Protein AF-A0A6B3EQ75-F1 (afdb_monomer_lite)

Sequence (72 aa):
MLDATLDVLVSDGAAGITHRKVAARADVPLGSVTYHFASLAELQAAAFARYVALRAEEFAAAFAEVRDRAGL

pLDDT: mean 92.92, std 9.82, range [45.75, 98.44]

Foldseek 3Di:
DLVLQVVQCVVPNPVSRDLVSSCVSVVHDSVVSCVVDVDPVRSPVVSVVVVVVVVVVVVVVVCVPDDDPPPD

Secondary structure (DSSP, 8-state):
-HHHHHHHHHHH-GGG--HHHHHHHTT--HHHHHHH-SSHHHHHHHHHHHHHHHHHHHHHHHHHT---STT-

Structure (mmCIF, N/CA/C/O backbone):
data_AF-A0A6B3EQ75-F1
#
_entry.id   AF-A0A6B3EQ75-F1
#
loop_
_atom_site.group_PDB
_atom_site.id
_atom_site.type_symbol
_atom_site.label_atom_id
_atom_site.label_alt_id
_atom_site.label_comp_id
_atom_site.label_asym_id
_atom_site.label_entity_id
_atom_site.label_seq_id
_atom_site.pdbx_PDB_ins_code
_atom_site.Cartn_x
_atom_site.Cartn_y
_atom_site.Cartn_z
_atom_site.occupancy
_atom_site.B_iso_or_equiv
_atom_site.auth_seq_id
_atom_site.auth_comp_id
_atom_site.auth_asym_id
_atom_site.auth_atom_id
_atom_site.pdbx_PDB_model_num
ATOM 1 N N . MET A 1 1 ? 1.144 -6.726 3.171 1.00 95.44 1 MET A N 1
ATOM 2 C CA . MET A 1 1 ? 0.523 -5.433 3.547 1.00 95.44 1 MET A CA 1
ATOM 3 C C . MET A 1 1 ? 0.544 -4.417 2.417 1.00 95.44 1 MET A C 1
ATOM 5 O O . MET A 1 1 ? -0.524 -3.941 2.086 1.00 95.44 1 MET A O 1
ATOM 9 N N . LEU A 1 2 ? 1.699 -4.088 1.822 1.00 97.94 2 LEU A N 1
ATOM 10 C CA . LEU A 1 2 ? 1.756 -3.096 0.736 1.00 97.94 2 LEU A CA 1
ATOM 11 C C . LEU A 1 2 ? 0.936 -3.515 -0.492 1.00 97.94 2 LEU A C 1
ATOM 13 O O . LEU A 1 2 ? 0.102 -2.741 -0.945 1.00 97.94 2 LEU A O 1
ATOM 17 N N . ASP A 1 3 ? 1.097 -4.757 -0.951 1.00 97.94 3 ASP A N 1
ATOM 18 C CA . ASP A 1 3 ? 0.321 -5.282 -2.086 1.00 97.94 3 ASP A CA 1
ATOM 19 C C . ASP A 1 3 ? -1.180 -5.316 -1.749 1.00 97.94 3 ASP A C 1
ATOM 21 O O . ASP A 1 3 ? -1.991 -4.758 -2.474 1.00 97.94 3 ASP A O 1
ATOM 25 N N . ALA A 1 4 ? -1.541 -5.786 -0.550 1.00 98.25 4 ALA A N 1
ATOM 26 C CA . ALA A 1 4 ? -2.916 -5.721 -0.052 1.00 98.25 4 ALA A CA 1
ATOM 27 C C . ALA A 1 4 ? -3.490 -4.286 0.012 1.00 98.25 4 ALA A C 1
ATOM 29 O O . ALA A 1 4 ? -4.680 -4.091 -0.226 1.00 98.25 4 ALA A O 1
ATOM 30 N N . THR A 1 5 ? -2.674 -3.273 0.326 1.00 98.44 5 THR A N 1
ATOM 31 C CA . THR A 1 5 ? -3.080 -1.858 0.272 1.00 98.44 5 THR A CA 1
ATOM 32 C C . THR A 1 5 ? -3.394 -1.429 -1.157 1.00 98.44 5 THR A C 1
ATOM 34 O O . THR A 1 5 ? -4.400 -0.752 -1.367 1.00 98.44 5 THR A O 1
ATOM 37 N N . LEU A 1 6 ? -2.576 -1.834 -2.133 1.00 98.19 6 LEU A N 1
ATOM 38 C CA . LEU A 1 6 ? -2.835 -1.586 -3.554 1.00 98.19 6 LEU A CA 1
ATOM 39 C C . LEU A 1 6 ? -4.084 -2.339 -4.031 1.00 98.19 6 LEU A C 1
ATOM 41 O O . LEU A 1 6 ? -4.893 -1.776 -4.761 1.00 98.19 6 LEU A O 1
ATOM 45 N N . ASP A 1 7 ? -4.318 -3.559 -3.555 1.00 98.19 7 ASP A N 1
ATOM 46 C CA . ASP A 1 7 ? -5.518 -4.304 -3.930 1.00 98.19 7 ASP A CA 1
ATOM 47 C C . ASP A 1 7 ? -6.794 -3.660 -3.360 1.00 98.19 7 ASP A C 1
ATOM 49 O O . ASP A 1 7 ? -7.853 -3.714 -3.986 1.00 98.19 7 ASP A O 1
ATOM 53 N N . VAL A 1 8 ? -6.729 -3.072 -2.157 1.00 98.25 8 VAL A N 1
ATOM 54 C CA . VAL A 1 8 ? -7.842 -2.291 -1.585 1.00 98.25 8 VAL A CA 1
ATOM 55 C C . VAL A 1 8 ? -8.008 -0.972 -2.335 1.00 98.25 8 VAL A C 1
ATOM 57 O O . VAL A 1 8 ? -9.134 -0.552 -2.573 1.00 98.25 8 VAL A O 1
ATOM 60 N N . LEU A 1 9 ? -6.911 -0.329 -2.743 1.00 96.81 9 LEU A N 1
ATOM 61 C CA . LEU A 1 9 ? -6.957 0.863 -3.590 1.00 96.81 9 LEU A CA 1
ATOM 62 C C . LEU A 1 9 ? -7.697 0.579 -4.904 1.00 96.81 9 LEU A C 1
ATOM 64 O O . LEU A 1 9 ? -8.545 1.374 -5.299 1.00 96.81 9 LEU A O 1
ATOM 68 N N . VAL A 1 10 ? -7.392 -0.541 -5.566 1.00 97.12 10 VAL A N 1
ATOM 69 C CA . VAL A 1 10 ? -8.027 -0.931 -6.834 1.00 97.12 10 VAL A CA 1
ATOM 70 C C . VAL A 1 10 ? -9.509 -1.252 -6.643 1.00 97.12 10 VAL A C 1
ATOM 72 O O . VAL A 1 10 ? -10.318 -0.871 -7.486 1.00 97.12 10 VAL A O 1
ATOM 75 N N . SER A 1 11 ? -9.883 -1.927 -5.551 1.00 97.81 11 SER A N 1
ATOM 76 C CA . SER A 1 11 ? -11.277 -2.328 -5.333 1.00 97.81 11 SER A CA 1
ATOM 77 C C . SER A 1 11 ? -12.161 -1.209 -4.774 1.00 97.81 11 SER A C 1
ATOM 79 O O . SER A 1 11 ? -13.320 -1.092 -5.166 1.00 97.81 11 SER A O 1
ATOM 81 N N . ASP A 1 12 ? -11.625 -0.382 -3.872 1.00 97.56 12 ASP A N 1
ATOM 82 C CA . ASP A 1 12 ? -12.412 0.526 -3.026 1.00 97.56 12 ASP A CA 1
ATOM 83 C C . ASP A 1 12 ? -12.006 2.006 -3.179 1.00 97.56 12 ASP A C 1
ATOM 85 O O . ASP A 1 12 ? -12.589 2.885 -2.536 1.00 97.56 12 ASP A O 1
ATOM 89 N N . GLY A 1 13 ? -10.995 2.301 -3.999 1.00 95.62 13 GLY A N 1
ATOM 90 C CA . GLY A 1 13 ? -10.426 3.637 -4.156 1.00 95.62 13 GLY A CA 1
ATOM 91 C C . GLY A 1 13 ? -9.576 4.093 -2.963 1.00 95.62 13 GLY A C 1
ATOM 92 O O . GLY A 1 13 ? -9.523 3.467 -1.904 1.00 95.62 13 GLY A O 1
ATOM 93 N N . ALA A 1 14 ? -8.904 5.240 -3.118 1.00 93.12 14 ALA A N 1
ATOM 94 C CA . ALA A 1 14 ? -7.944 5.740 -2.127 1.00 93.12 14 ALA A CA 1
ATOM 95 C C . ALA A 1 14 ? -8.593 6.064 -0.769 1.00 93.12 14 ALA A C 1
ATOM 97 O O . ALA A 1 14 ? -8.053 5.711 0.279 1.00 93.12 14 ALA A O 1
ATOM 98 N N . ALA A 1 15 ? -9.783 6.674 -0.788 1.00 93.44 15 ALA A N 1
ATOM 99 C CA . ALA A 1 15 ? -10.567 6.945 0.420 1.00 93.44 15 ALA A CA 1
ATOM 100 C C . ALA A 1 15 ? -11.072 5.656 1.099 1.00 93.44 15 ALA A C 1
ATOM 102 O O . ALA A 1 15 ? -11.391 5.663 2.286 1.00 93.44 15 ALA A O 1
ATOM 103 N N . GLY A 1 16 ? -11.133 4.545 0.358 1.00 96.06 16 GLY A N 1
ATOM 104 C CA . GLY A 1 16 ? -11.548 3.241 0.857 1.00 96.06 16 GLY A CA 1
ATOM 105 C C . GLY A 1 16 ? -10.476 2.510 1.664 1.00 96.06 16 GLY A C 1
ATOM 106 O O . GLY A 1 16 ? -10.811 1.541 2.349 1.00 96.06 16 GLY A O 1
ATOM 107 N N . ILE A 1 17 ? -9.217 2.956 1.626 1.00 97.69 17 ILE A N 1
ATOM 108 C CA . ILE A 1 17 ? -8.111 2.310 2.337 1.00 97.69 17 ILE A CA 1
ATOM 109 C C . ILE A 1 17 ? -8.244 2.582 3.836 1.00 97.69 17 ILE A C 1
ATOM 111 O O . ILE A 1 17 ? -8.267 3.720 4.289 1.00 97.69 17 ILE A O 1
ATOM 115 N N . THR A 1 18 ? -8.288 1.517 4.632 1.00 96.81 18 THR A N 1
ATOM 116 C CA . THR A 1 18 ? -8.281 1.591 6.098 1.00 96.81 18 THR A CA 1
ATOM 117 C C . THR A 1 18 ? -7.388 0.493 6.656 1.00 96.81 18 THR A C 1
ATOM 119 O O . THR A 1 18 ? -7.242 -0.556 6.027 1.00 96.81 18 THR A O 1
ATOM 122 N N . HIS A 1 19 ? -6.852 0.682 7.867 1.00 96.69 19 HIS A N 1
ATOM 123 C CA . HIS A 1 19 ? -6.029 -0.335 8.541 1.00 96.69 19 HIS A CA 1
ATOM 124 C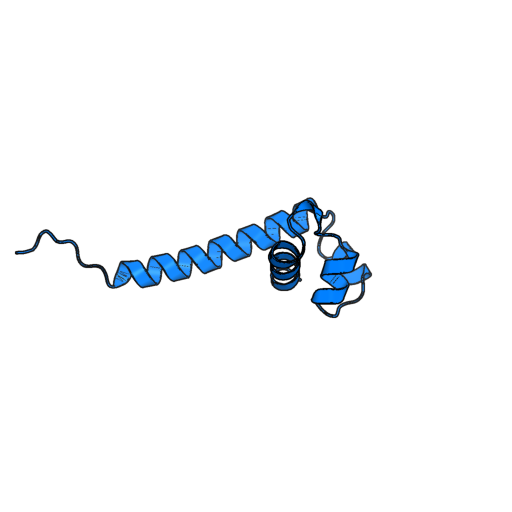 C . HIS A 1 19 ? -6.742 -1.689 8.610 1.00 96.69 19 HIS A C 1
ATOM 126 O O . HIS A 1 19 ? -6.149 -2.720 8.315 1.00 96.69 19 HIS A O 1
ATOM 132 N N . ARG A 1 20 ? -8.048 -1.682 8.905 1.00 97.06 20 ARG A N 1
ATOM 133 C CA . ARG A 1 20 ? -8.862 -2.899 9.004 1.00 97.06 20 ARG A CA 1
ATOM 134 C C . ARG A 1 20 ? -9.023 -3.629 7.674 1.00 97.06 20 ARG A C 1
ATOM 136 O O . ARG A 1 20 ? -8.885 -4.847 7.645 1.00 97.06 20 ARG A O 1
ATOM 143 N N . LYS A 1 21 ? -9.311 -2.912 6.583 1.00 98.12 21 LYS A N 1
ATOM 144 C CA . LYS A 1 21 ? -9.440 -3.533 5.255 1.00 98.12 21 LYS A CA 1
ATOM 145 C C . LYS A 1 21 ? -8.107 -4.086 4.762 1.00 98.12 21 LYS A C 1
ATOM 147 O O . LYS A 1 21 ? -8.086 -5.179 4.211 1.00 98.12 21 LYS A O 1
ATOM 152 N N . VAL A 1 22 ? -7.007 -3.371 5.007 1.00 98.19 22 VAL A N 1
ATOM 153 C CA . VAL A 1 22 ? -5.666 -3.850 4.647 1.00 98.19 22 VAL A CA 1
ATOM 154 C C . VAL A 1 22 ? -5.282 -5.077 5.469 1.00 98.19 22 VAL A C 1
ATOM 156 O O . VAL A 1 22 ? -4.800 -6.043 4.891 1.00 98.19 22 VAL A O 1
ATOM 159 N N . ALA A 1 23 ? -5.535 -5.076 6.782 1.00 98.00 23 ALA A N 1
ATOM 160 C CA . ALA A 1 23 ? -5.293 -6.233 7.645 1.00 98.00 23 ALA A CA 1
ATOM 161 C C . ALA A 1 23 ?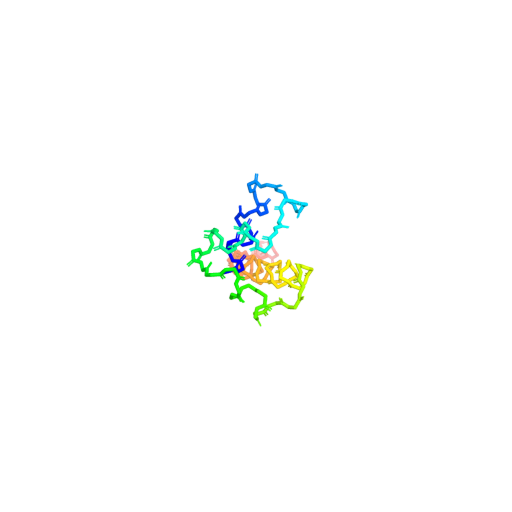 -6.055 -7.472 7.153 1.00 98.00 23 ALA A C 1
ATOM 163 O O . ALA A 1 23 ? -5.458 -8.525 6.959 1.00 98.00 23 ALA A O 1
ATOM 164 N N . ALA A 1 24 ? -7.352 -7.310 6.867 1.00 98.25 24 ALA A N 1
ATOM 165 C CA . ALA A 1 24 ? -8.190 -8.381 6.341 1.00 98.25 24 ALA A CA 1
ATOM 166 C C . ALA A 1 24 ? -7.711 -8.882 4.969 1.00 98.25 24 ALA A C 1
ATOM 168 O O . ALA A 1 24 ? -7.646 -10.085 4.749 1.00 98.25 24 ALA A O 1
ATOM 169 N N . ARG A 1 25 ? -7.345 -7.979 4.047 1.00 98.38 25 ARG A N 1
ATOM 170 C CA . ARG A 1 25 ? -6.845 -8.354 2.714 1.00 98.38 25 ARG A CA 1
ATOM 171 C C . ARG A 1 25 ? -5.474 -9.032 2.769 1.00 98.38 25 ARG A C 1
ATOM 173 O O . ARG A 1 25 ? -5.206 -9.904 1.957 1.00 98.38 25 ARG A O 1
ATOM 180 N N . ALA A 1 26 ? -4.616 -8.620 3.698 1.00 97.81 26 ALA A N 1
ATOM 181 C CA . ALA A 1 26 ? -3.286 -9.190 3.890 1.00 97.81 26 ALA A CA 1
ATOM 182 C C . ALA A 1 26 ? -3.282 -10.466 4.748 1.00 97.81 26 ALA A C 1
ATOM 184 O O . ALA A 1 26 ? -2.207 -11.028 4.928 1.00 97.81 26 ALA A O 1
ATOM 185 N N . ASP A 1 27 ? -4.437 -10.870 5.286 1.00 98.00 27 ASP A N 1
ATOM 186 C CA . ASP A 1 27 ? -4.591 -11.975 6.237 1.00 98.00 27 ASP A CA 1
ATOM 187 C C . ASP A 1 27 ? -3.656 -11.858 7.457 1.00 98.00 27 ASP A C 1
ATOM 189 O O . ASP A 1 27 ? -2.928 -12.775 7.831 1.00 98.00 27 ASP A O 1
ATOM 193 N N . VAL A 1 28 ? -3.638 -10.670 8.072 1.00 97.75 28 VAL A N 1
ATOM 194 C CA . VAL A 1 28 ? -2.846 -10.392 9.281 1.00 97.75 28 VAL A CA 1
ATOM 195 C C . VAL A 1 28 ? -3.708 -9.784 10.387 1.00 97.75 28 VAL A C 1
ATOM 197 O O . VAL A 1 28 ? -4.714 -9.123 10.104 1.00 97.75 28 VAL A O 1
ATOM 200 N N . PRO A 1 29 ? -3.314 -9.927 11.667 1.00 98.12 29 PRO A N 1
ATOM 201 C CA . PRO A 1 29 ? -3.958 -9.207 12.758 1.00 98.12 29 PRO A CA 1
ATOM 202 C C . PRO A 1 29 ? -3.955 -7.691 12.527 1.00 98.12 29 PRO A C 1
ATOM 204 O O . PRO A 1 29 ? -2.973 -7.123 12.049 1.00 98.12 29 PRO A O 1
ATOM 207 N N . LEU A 1 30 ? -5.019 -7.001 12.953 1.00 96.31 30 LEU A N 1
ATOM 208 C CA . LEU A 1 30 ? -5.110 -5.536 12.845 1.00 96.31 30 LEU A CA 1
ATOM 209 C C . LEU A 1 30 ? -3.899 -4.828 13.478 1.00 96.31 30 LEU A C 1
ATOM 211 O O . LEU A 1 30 ? -3.372 -3.880 12.900 1.00 96.31 30 LEU A O 1
ATOM 215 N N . GLY A 1 31 ? -3.435 -5.329 14.629 1.00 96.56 31 GLY A N 1
ATOM 216 C CA . GLY A 1 31 ? -2.283 -4.783 15.349 1.00 96.56 31 GLY A CA 1
ATOM 217 C C . GLY A 1 31 ? -0.974 -4.827 14.555 1.00 96.56 31 GLY A C 1
ATOM 218 O O . GLY A 1 31 ? -0.124 -3.962 14.749 1.00 96.56 31 GLY A O 1
ATOM 219 N N . SER A 1 32 ? -0.827 -5.768 13.615 1.00 96.88 32 SER A N 1
ATOM 220 C CA . SER A 1 32 ? 0.339 -5.827 12.727 1.00 96.88 32 SER A CA 1
ATOM 221 C C . SER A 1 32 ? 0.412 -4.592 11.834 1.00 96.88 32 SER A C 1
ATOM 223 O O . SER A 1 32 ? 1.500 -4.076 11.593 1.00 96.88 32 SER A O 1
ATOM 225 N N . VAL A 1 33 ? -0.735 -4.060 11.394 1.00 95.88 33 VAL A N 1
ATOM 226 C CA . VAL A 1 33 ? -0.752 -2.877 10.528 1.00 95.88 33 VAL A CA 1
ATOM 227 C C . VAL A 1 33 ? -0.240 -1.647 11.255 1.00 95.88 33 VAL A C 1
ATOM 229 O O . VAL A 1 33 ? 0.665 -0.974 10.767 1.00 95.88 33 VAL A O 1
ATOM 232 N N . THR A 1 34 ? -0.771 -1.415 12.451 1.00 93.44 34 THR A N 1
ATOM 233 C CA . THR A 1 34 ? -0.393 -0.293 13.313 1.00 93.44 34 THR A CA 1
ATOM 234 C C . THR A 1 34 ? 1.012 -0.429 13.898 1.00 93.44 34 THR A C 1
ATOM 236 O O . THR A 1 34 ? 1.603 0.571 14.283 1.00 93.44 34 THR A O 1
ATOM 239 N N . TYR A 1 35 ? 1.551 -1.651 13.982 1.00 95.81 35 TYR A N 1
ATOM 240 C CA . TYR A 1 35 ? 2.933 -1.884 14.405 1.00 95.81 35 TYR A CA 1
ATOM 241 C C . TYR A 1 35 ? 3.939 -1.472 13.323 1.00 95.81 35 TYR A C 1
ATOM 243 O O . TYR A 1 35 ? 4.968 -0.882 13.637 1.00 95.81 35 TYR A O 1
ATOM 251 N N . HIS A 1 36 ? 3.643 -1.768 12.054 1.00 96.62 36 HIS A N 1
ATOM 252 C CA . HIS A 1 36 ? 4.543 -1.464 10.940 1.00 96.62 36 HIS A CA 1
ATOM 253 C C . HIS A 1 36 ? 4.384 -0.051 10.374 1.00 96.62 36 HIS A C 1
ATOM 255 O O . HIS A 1 36 ? 5.334 0.465 9.797 1.00 96.62 36 HIS A O 1
ATOM 261 N N . PHE A 1 37 ? 3.203 0.556 10.509 1.00 96.81 37 PHE A N 1
ATOM 262 C CA . PHE A 1 37 ? 2.923 1.894 9.994 1.00 96.81 37 PHE A CA 1
ATOM 263 C C . PHE A 1 37 ? 2.203 2.712 11.058 1.00 96.81 37 PHE A C 1
ATOM 265 O O . PHE A 1 37 ? 1.102 2.363 11.495 1.00 96.81 37 PHE A O 1
ATOM 272 N N . ALA A 1 38 ? 2.802 3.838 11.432 1.00 94.19 38 ALA A N 1
ATOM 273 C CA . ALA A 1 38 ? 2.267 4.737 12.443 1.00 94.19 38 ALA A CA 1
ATOM 274 C C . ALA A 1 38 ? 1.011 5.472 11.952 1.00 94.19 38 ALA A C 1
ATOM 276 O O . ALA A 1 38 ? 0.201 5.936 12.754 1.00 94.19 38 ALA A O 1
ATOM 277 N N . SER A 1 39 ? 0.819 5.580 10.632 1.00 95.25 39 SER A N 1
ATOM 278 C CA . SER A 1 39 ? -0.364 6.214 10.049 1.00 95.25 39 SER A CA 1
ATOM 279 C C . SER A 1 39 ? -0.837 5.548 8.758 1.00 95.25 39 SER A C 1
ATOM 281 O O . SER A 1 39 ? -0.102 4.843 8.069 1.00 95.25 39 SER A O 1
ATOM 283 N N . LEU A 1 40 ? -2.100 5.806 8.401 1.00 94.69 40 LEU A N 1
ATOM 284 C CA . LEU A 1 40 ? -2.648 5.393 7.107 1.00 94.69 40 LEU A CA 1
ATOM 285 C C . LEU A 1 40 ? -1.905 6.059 5.934 1.00 94.69 40 LEU A C 1
ATOM 287 O O . LEU A 1 40 ? -1.678 5.410 4.918 1.00 94.69 40 LEU A O 1
ATOM 291 N N . ALA A 1 41 ? -1.501 7.323 6.089 1.00 95.62 41 ALA A N 1
ATOM 292 C CA . ALA A 1 41 ? -0.755 8.055 5.068 1.00 95.62 41 ALA A CA 1
ATOM 293 C C . ALA A 1 41 ? 0.624 7.428 4.811 1.00 95.62 41 ALA A C 1
ATOM 295 O O . ALA A 1 41 ? 1.029 7.281 3.662 1.00 95.62 41 ALA A O 1
ATOM 296 N N . GLU A 1 42 ? 1.317 6.996 5.866 1.00 97.00 42 GLU A N 1
ATOM 297 C CA . GLU A 1 42 ? 2.601 6.296 5.756 1.00 97.00 42 GLU A CA 1
ATOM 298 C C . GLU A 1 42 ? 2.455 4.953 5.027 1.00 97.00 42 GLU A C 1
ATOM 300 O O . GLU A 1 42 ? 3.209 4.662 4.099 1.00 97.00 42 GLU A O 1
ATOM 305 N N . LEU A 1 43 ? 1.430 4.168 5.377 1.00 97.19 43 LEU A N 1
ATOM 306 C CA . LEU A 1 43 ? 1.104 2.920 4.685 1.00 97.19 43 LEU A CA 1
ATOM 307 C C . LEU A 1 43 ? 0.809 3.147 3.193 1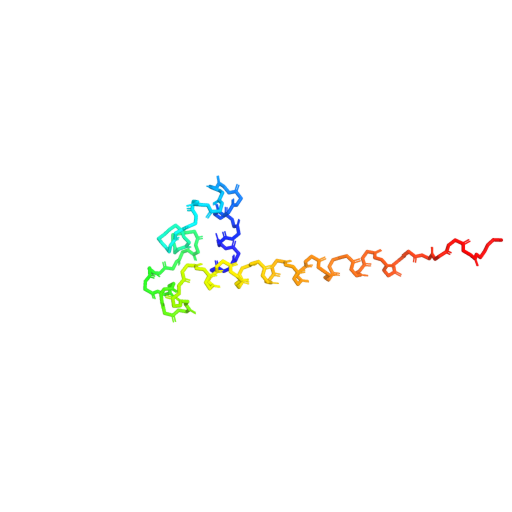.00 97.19 43 LEU A C 1
ATOM 309 O O . LEU A 1 43 ? 1.279 2.386 2.346 1.00 97.19 43 LEU A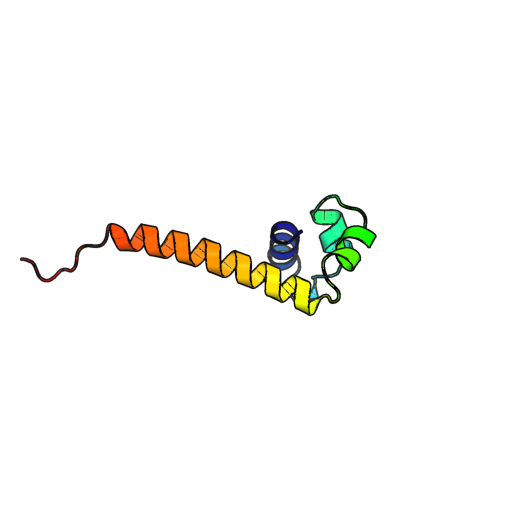 O 1
ATOM 313 N N . GLN A 1 44 ? 0.036 4.185 2.864 1.00 96.62 44 GLN A N 1
ATOM 314 C CA . GLN A 1 44 ? -0.273 4.551 1.480 1.00 96.62 44 GLN A CA 1
ATOM 315 C C . GLN A 1 44 ? 0.991 4.969 0.723 1.00 96.62 44 GLN A C 1
ATOM 317 O O . GLN A 1 44 ? 1.244 4.450 -0.362 1.00 96.62 44 GLN A O 1
ATOM 322 N N . ALA A 1 45 ? 1.811 5.849 1.301 1.00 96.81 45 ALA A N 1
ATOM 323 C CA . ALA A 1 45 ? 3.055 6.305 0.691 1.00 96.81 45 ALA A CA 1
ATOM 324 C C . ALA A 1 45 ? 4.013 5.137 0.415 1.00 96.81 45 ALA A C 1
ATOM 326 O O . ALA A 1 45 ? 4.541 5.029 -0.690 1.00 96.81 45 ALA A O 1
ATOM 327 N N . ALA A 1 46 ? 4.178 4.218 1.370 1.00 97.75 46 ALA A N 1
ATOM 328 C CA . ALA A 1 46 ? 5.009 3.031 1.193 1.00 97.75 46 ALA A CA 1
ATOM 329 C C . ALA A 1 46 ? 4.474 2.096 0.093 1.00 97.75 46 ALA A C 1
ATOM 331 O O . ALA A 1 46 ? 5.250 1.567 -0.705 1.00 97.75 46 ALA A O 1
ATOM 332 N N . ALA A 1 47 ? 3.151 1.915 0.010 1.00 97.81 47 ALA A N 1
ATOM 333 C CA . ALA A 1 47 ? 2.532 1.090 -1.026 1.00 97.81 47 ALA A CA 1
ATOM 334 C C . ALA A 1 47 ? 2.734 1.694 -2.425 1.00 97.81 47 ALA A C 1
ATOM 336 O O . ALA A 1 47 ? 3.134 0.989 -3.351 1.00 97.81 47 ALA A O 1
ATOM 337 N N . PHE A 1 48 ? 2.539 3.008 -2.567 1.00 96.44 48 PHE A N 1
ATOM 338 C CA . PHE A 1 48 ? 2.788 3.717 -3.823 1.00 96.44 48 PHE A CA 1
ATOM 339 C C . PHE A 1 48 ? 4.270 3.736 -4.203 1.00 96.44 48 PHE A C 1
ATOM 341 O O . PHE A 1 48 ? 4.590 3.526 -5.369 1.00 96.44 48 PHE A O 1
ATOM 348 N N . ALA A 1 49 ? 5.180 3.933 -3.246 1.00 97.50 49 ALA A 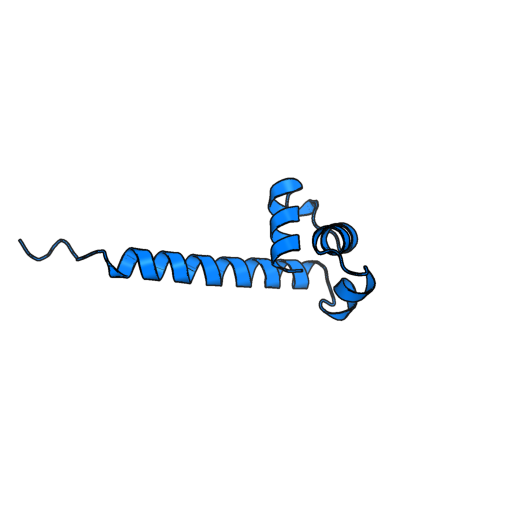N 1
ATOM 349 C CA . ALA A 1 49 ? 6.617 3.891 -3.505 1.00 97.50 49 ALA A CA 1
ATOM 350 C C . ALA A 1 49 ? 7.047 2.519 -4.046 1.00 97.50 49 ALA A C 1
ATOM 352 O O . ALA A 1 49 ? 7.757 2.444 -5.048 1.00 97.50 49 ALA A O 1
ATOM 353 N N . ARG A 1 50 ? 6.546 1.432 -3.442 1.00 96.06 50 ARG A N 1
ATOM 354 C CA . ARG A 1 50 ? 6.753 0.071 -3.951 1.00 96.06 50 ARG A CA 1
ATOM 355 C C . ARG A 1 50 ? 6.186 -0.106 -5.358 1.00 96.06 50 ARG A C 1
ATOM 357 O O . ARG A 1 50 ? 6.873 -0.663 -6.207 1.00 96.06 50 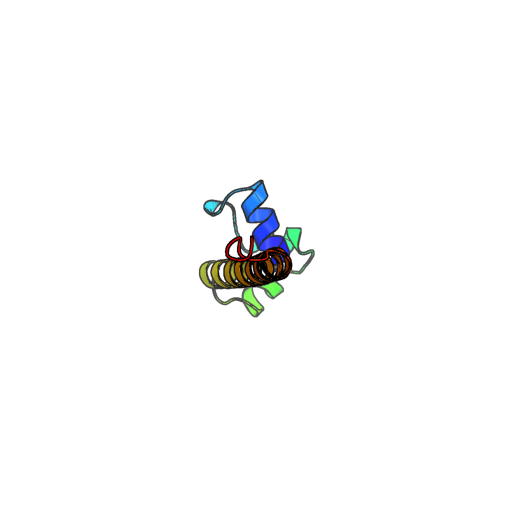ARG A O 1
ATOM 364 N N . TYR A 1 51 ? 4.963 0.363 -5.610 1.00 96.44 51 TYR A N 1
ATOM 365 C CA . TYR A 1 51 ? 4.360 0.289 -6.941 1.00 96.44 51 TYR A CA 1
ATOM 366 C C . TYR A 1 51 ? 5.225 1.002 -7.983 1.00 96.44 51 TYR A C 1
ATOM 368 O O . TYR A 1 51 ? 5.569 0.408 -8.999 1.00 96.44 51 TYR A O 1
ATOM 376 N N . VAL A 1 52 ? 5.634 2.245 -7.715 1.00 97.19 52 VAL A N 1
ATOM 377 C CA . VAL A 1 52 ? 6.480 3.025 -8.628 1.00 97.19 52 VAL A CA 1
ATOM 378 C C . VAL A 1 52 ? 7.803 2.316 -8.902 1.00 97.19 52 VAL A C 1
ATOM 380 O O . VAL A 1 52 ? 8.203 2.258 -10.059 1.00 97.19 52 VAL A O 1
ATOM 383 N N . ALA A 1 53 ? 8.447 1.738 -7.884 1.00 96.31 53 ALA A N 1
ATOM 384 C CA . ALA A 1 53 ? 9.680 0.975 -8.067 1.00 96.31 53 ALA A CA 1
ATOM 385 C C . ALA A 1 53 ? 9.484 -0.219 -9.021 1.00 96.31 53 ALA A C 1
ATOM 387 O O . ALA A 1 53 ? 10.203 -0.330 -10.010 1.00 96.31 53 ALA A O 1
ATOM 388 N N . LEU A 1 54 ? 8.449 -1.039 -8.797 1.00 95.00 54 LEU A N 1
ATOM 389 C CA . LEU A 1 54 ? 8.133 -2.181 -9.667 1.00 95.00 54 LEU A CA 1
ATOM 390 C C . LEU A 1 54 ? 7.831 -1.740 -11.106 1.00 95.00 54 LEU A C 1
ATOM 392 O O . LEU A 1 54 ? 8.343 -2.315 -12.064 1.00 95.00 54 LEU A O 1
ATOM 396 N N . ARG A 1 55 ? 7.030 -0.680 -11.278 1.00 95.88 55 ARG A N 1
ATOM 397 C CA . ARG A 1 55 ? 6.714 -0.149 -12.611 1.00 95.88 55 ARG A CA 1
ATOM 398 C C . ARG A 1 55 ? 7.950 0.410 -13.308 1.00 95.88 55 ARG A C 1
ATOM 400 O O . ARG A 1 55 ? 8.086 0.230 -14.513 1.00 95.88 55 ARG A O 1
ATOM 407 N N . ALA A 1 56 ? 8.829 1.095 -12.580 1.00 95.50 56 ALA A N 1
ATOM 408 C CA . ALA A 1 56 ? 10.059 1.647 -13.135 1.00 95.50 56 ALA A CA 1
ATOM 409 C C . ALA A 1 56 ? 10.987 0.540 -13.650 1.00 95.50 56 ALA A C 1
ATOM 411 O O . ALA A 1 56 ? 11.535 0.683 -14.740 1.00 95.50 56 ALA A O 1
ATOM 412 N N . GLU A 1 57 ? 11.112 -0.570 -12.919 1.00 94.75 57 GLU A N 1
ATOM 413 C CA . GLU A 1 57 ? 11.867 -1.749 -13.360 1.00 94.75 57 GLU A CA 1
ATOM 414 C C . GLU A 1 57 ? 11.279 -2.356 -14.641 1.00 94.75 57 GLU A C 1
ATOM 416 O O . GLU A 1 57 ? 12.012 -2.598 -15.600 1.00 94.75 57 GLU A O 1
ATOM 421 N N . GLU A 1 58 ? 9.954 -2.529 -14.705 1.00 93.81 58 GLU A N 1
ATOM 422 C CA . GLU A 1 58 ? 9.277 -3.019 -15.913 1.00 93.81 58 GLU A CA 1
ATOM 423 C C . GLU A 1 58 ? 9.500 -2.100 -17.121 1.00 93.81 58 GLU A C 1
ATOM 425 O O . GLU A 1 58 ? 9.796 -2.572 -18.220 1.00 93.81 58 GLU A O 1
ATOM 430 N N . PHE A 1 59 ? 9.378 -0.782 -16.932 1.00 92.75 59 PHE A N 1
ATOM 431 C CA . PHE A 1 59 ? 9.627 0.179 -18.004 1.00 92.75 59 PHE A CA 1
ATOM 432 C C . PHE A 1 59 ? 11.088 0.150 -18.450 1.00 92.75 59 PHE A C 1
ATOM 434 O O . PHE A 1 59 ? 11.348 0.108 -19.649 1.00 92.75 59 PHE A O 1
ATOM 441 N N . ALA A 1 60 ? 12.040 0.136 -17.515 1.00 91.75 60 ALA A N 1
ATOM 442 C CA . ALA A 1 60 ? 13.461 0.068 -17.838 1.00 91.75 60 ALA A CA 1
ATOM 443 C C . ALA A 1 60 ? 13.796 -1.189 -18.658 1.00 91.75 60 ALA A C 1
ATOM 445 O O . ALA A 1 60 ? 14.505 -1.091 -19.658 1.00 91.75 60 ALA A O 1
ATOM 446 N N . ALA A 1 61 ? 13.231 -2.344 -18.291 1.00 90.56 61 ALA A N 1
ATOM 447 C CA . ALA A 1 61 ? 13.384 -3.581 -19.050 1.00 90.56 61 ALA A CA 1
ATOM 448 C C . ALA A 1 61 ? 12.776 -3.475 -20.459 1.00 90.56 61 ALA A C 1
ATOM 450 O O . ALA A 1 61 ? 13.408 -3.878 -21.432 1.00 90.56 61 ALA A O 1
ATOM 451 N N . ALA A 1 62 ? 11.583 -2.886 -20.591 1.00 88.94 62 ALA A N 1
ATOM 452 C CA . ALA A 1 62 ? 10.947 -2.685 -21.892 1.00 88.94 62 ALA A CA 1
ATOM 453 C C . ALA A 1 62 ? 11.753 -1.743 -22.805 1.00 88.94 62 ALA A C 1
ATOM 455 O O . ALA A 1 62 ? 11.839 -1.977 -24.009 1.00 88.94 62 ALA A O 1
ATOM 456 N N . PHE A 1 63 ? 12.362 -0.693 -22.246 1.00 87.88 63 PHE A N 1
ATOM 457 C CA . PHE A 1 63 ? 13.176 0.259 -23.005 1.00 87.88 63 PHE A CA 1
ATOM 458 C C . PHE A 1 63 ? 14.563 -0.274 -23.379 1.00 87.88 63 PHE A C 1
ATOM 460 O O . PHE A 1 63 ? 15.122 0.194 -24.367 1.00 87.88 63 PHE A O 1
ATOM 467 N N . ALA A 1 64 ? 15.108 -1.258 -22.658 1.00 86.31 64 ALA A N 1
ATOM 468 C CA . ALA A 1 64 ? 16.405 -1.858 -22.983 1.00 86.31 64 ALA A CA 1
ATOM 469 C C . ALA A 1 64 ? 16.438 -2.509 -24.382 1.00 86.31 64 ALA A C 1
ATOM 471 O O . ALA A 1 64 ? 17.477 -2.518 -25.039 1.00 86.31 64 ALA A O 1
ATOM 472 N N . GLU A 1 65 ? 15.292 -3.001 -24.857 1.00 78.19 65 GLU A N 1
ATOM 473 C CA . GLU A 1 65 ? 15.139 -3.623 -26.179 1.00 78.19 65 GLU A CA 1
ATOM 474 C C . GLU A 1 65 ? 14.822 -2.608 -27.295 1.00 78.19 65 GLU A C 1
ATOM 476 O O . GLU A 1 65 ? 14.829 -2.941 -28.484 1.00 78.19 65 GLU A O 1
ATOM 481 N N . VAL A 1 66 ? 14.556 -1.345 -26.943 1.00 82.81 66 VAL A N 1
ATOM 482 C CA . VAL A 1 66 ? 14.269 -0.285 -27.914 1.00 82.81 66 VAL A CA 1
ATOM 483 C C . VAL A 1 66 ? 15.585 0.301 -28.417 1.00 82.81 66 VAL A C 1
ATOM 485 O O . VAL A 1 66 ? 16.240 1.091 -27.740 1.00 82.81 66 VAL A O 1
ATOM 488 N N . ARG A 1 67 ? 15.975 -0.055 -29.645 1.00 73.81 67 ARG A N 1
ATOM 489 C CA . ARG A 1 67 ? 17.056 0.642 -30.357 1.00 73.81 67 ARG A CA 1
ATOM 490 C C . ARG A 1 67 ? 16.556 1.976 -30.907 1.00 73.81 67 ARG A C 1
ATOM 492 O O . ARG A 1 67 ? 15.461 2.047 -31.465 1.00 73.81 67 ARG A O 1
ATOM 499 N N . ASP A 1 68 ? 17.383 3.012 -30.789 1.00 74.38 68 ASP A N 1
ATOM 500 C CA . ASP A 1 68 ? 17.145 4.299 -31.444 1.00 74.38 68 ASP A CA 1
ATOM 501 C C . ASP A 1 68 ? 17.089 4.115 -32.977 1.00 74.38 68 ASP A C 1
ATOM 503 O O . ASP A 1 68 ? 17.799 3.291 -33.557 1.00 74.38 68 ASP A O 1
ATOM 507 N N . ARG A 1 69 ? 16.227 4.888 -33.642 1.00 67.62 69 ARG A N 1
ATOM 508 C CA . ARG A 1 69 ? 16.015 4.893 -35.098 1.00 67.62 69 ARG A CA 1
ATOM 509 C C . ARG A 1 69 ? 17.177 5.547 -35.862 1.00 67.62 69 ARG A C 1
ATOM 511 O O . ARG A 1 69 ? 17.208 5.469 -37.087 1.00 67.62 69 ARG A O 1
ATOM 518 N N . ALA A 1 70 ? 18.141 6.163 -35.183 1.00 62.69 70 ALA A N 1
ATOM 519 C CA . ALA A 1 70 ? 19.291 6.837 -35.793 1.00 62.69 70 ALA A CA 1
ATOM 520 C C . ALA A 1 70 ? 20.373 5.883 -36.371 1.00 62.69 70 ALA A C 1
ATOM 522 O O . ALA A 1 70 ? 21.563 6.073 -36.131 1.00 62.69 70 ALA A O 1
ATOM 523 N N . GLY A 1 71 ? 19.975 4.855 -37.129 1.00 59.53 71 GLY A N 1
ATOM 524 C CA . GLY A 1 71 ? 20.885 3.854 -37.699 1.00 59.53 71 GLY A CA 1
ATOM 525 C C . GLY A 1 71 ? 20.414 3.186 -38.998 1.00 59.53 71 GLY A C 1
ATOM 526 O O . GLY A 1 71 ? 20.742 2.019 -39.208 1.00 59.53 71 GLY A O 1
ATOM 527 N N . LEU A 1 72 ? 19.645 3.889 -39.842 1.00 45.75 72 LEU A N 1
ATOM 528 C CA . LEU A 1 72 ? 19.375 3.507 -41.239 1.00 45.75 72 LEU A CA 1
ATOM 529 C C . LEU A 1 72 ? 19.971 4.539 -42.197 1.00 45.75 72 LEU A C 1
ATOM 531 O O . LEU A 1 72 ? 19.739 5.744 -41.952 1.00 45.75 72 LEU A O 1
#

Radius of gyration: 17.08 Å; chains: 1; bounding box: 33×20×57 Å